Protein AF-A0A533XNT5-F1 (afdb_monomer)

Radius of gyration: 14.89 Å; Cα contacts (8 Å, |Δi|>4): 329; chains: 1; bounding box: 32×40×37 Å

Secondary structure (DSSP, 8-state):
---S---SSEEEEEEEEEEEEEE-TT--EEEEEEEE-SEEETT-SEEEEEEEE---SS-EEEEEEEEEEPTTS-S-EEEEEEEEEEE-TT--EEEEEEEPPTT-PPSEEEEEEEEESSS--TTTEEEEEEEEEE-

Structure (mmCIF, N/CA/C/O backbone):
data_AF-A0A533XNT5-F1
#
_entry.id   AF-A0A533XNT5-F1
#
loop_
_atom_site.group_PDB
_atom_site.id
_atom_site.type_symbol
_atom_site.label_atom_id
_atom_site.label_alt_id
_atom_site.label_comp_id
_atom_site.label_asym_id
_atom_site.label_entity_id
_atom_site.label_seq_id
_atom_site.pdbx_PDB_ins_code
_atom_site.Cartn_x
_atom_site.Cartn_y
_atom_site.Cartn_z
_atom_site.occupancy
_atom_site.B_iso_or_equiv
_atom_site.auth_seq_id
_atom_site.auth_comp_id
_atom_site.auth_asym_id
_atom_site.auth_atom_id
_atom_site.pdbx_PDB_model_num
ATOM 1 N N . MET A 1 1 ? 0.966 17.856 -6.215 1.00 51.09 1 MET A N 1
ATOM 2 C CA . MET A 1 1 ? 1.058 16.446 -5.781 1.00 51.09 1 MET A CA 1
ATOM 3 C C . MET A 1 1 ? -0.272 15.767 -6.052 1.00 51.09 1 MET A C 1
ATOM 5 O O . MET A 1 1 ? -1.297 16.319 -5.676 1.00 51.09 1 MET A O 1
ATOM 9 N N . GLN A 1 2 ? -0.278 14.653 -6.785 1.00 56.31 2 GLN A N 1
ATOM 10 C CA . GLN A 1 2 ? -1.513 13.960 -7.161 1.00 56.31 2 GLN A CA 1
ATOM 11 C C . GLN A 1 2 ? -1.956 13.029 -6.029 1.00 56.31 2 GLN A C 1
ATOM 13 O O . GLN A 1 2 ? -1.308 12.025 -5.753 1.00 56.31 2 GLN A O 1
ATOM 18 N N . ASP A 1 3 ? -3.077 13.365 -5.396 1.00 75.94 3 ASP A N 1
ATOM 19 C CA . ASP A 1 3 ? -3.844 12.490 -4.502 1.00 75.94 3 ASP A CA 1
ATOM 20 C C . ASP A 1 3 ? -4.651 11.479 -5.334 1.00 75.94 3 ASP A C 1
ATOM 22 O O . ASP A 1 3 ? -5.879 11.479 -5.371 1.00 75.94 3 A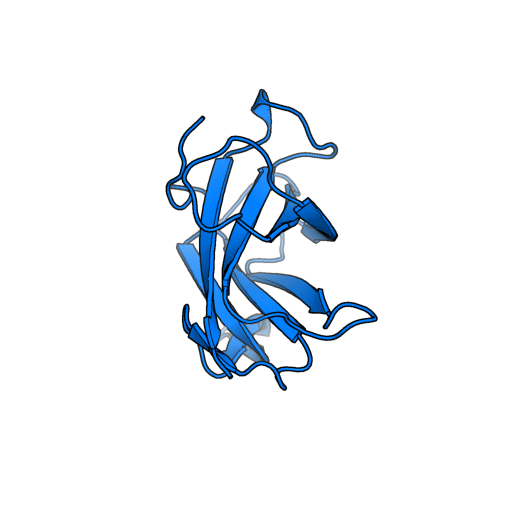SP A O 1
ATOM 26 N N . GLN A 1 4 ? -3.931 10.713 -6.150 1.00 80.44 4 GLN A N 1
ATOM 27 C CA . GLN A 1 4 ? -4.471 9.718 -7.069 1.00 80.44 4 GLN A CA 1
ATOM 28 C C . GLN A 1 4 ? -3.550 8.495 -7.067 1.00 80.44 4 GLN A C 1
ATOM 30 O O . GLN A 1 4 ? -2.345 8.645 -6.829 1.00 80.44 4 GLN A O 1
ATOM 35 N N . PRO A 1 5 ? -4.073 7.296 -7.374 1.00 79.44 5 PRO A N 1
ATOM 36 C CA . PRO A 1 5 ? -3.237 6.119 -7.549 1.00 79.44 5 PRO A CA 1
ATOM 37 C C . PRO A 1 5 ? -2.141 6.356 -8.603 1.00 79.44 5 PRO A C 1
ATOM 39 O O . PRO A 1 5 ? -2.388 7.050 -9.598 1.00 79.44 5 PRO A O 1
ATOM 42 N N . PRO A 1 6 ? -0.939 5.785 -8.410 1.00 84.38 6 PRO A N 1
ATOM 43 C CA . PRO A 1 6 ? 0.146 5.915 -9.376 1.00 84.38 6 PRO A CA 1
ATOM 44 C C . PRO A 1 6 ? -0.238 5.306 -10.731 1.00 84.38 6 PRO A C 1
ATOM 46 O O . PRO A 1 6 ? -0.961 4.311 -10.799 1.00 84.38 6 PRO A O 1
ATOM 49 N N . LYS A 1 7 ? 0.288 5.874 -11.823 1.00 75.50 7 LYS A N 1
ATOM 50 C CA . LYS A 1 7 ? 0.115 5.351 -13.189 1.00 75.50 7 LYS A CA 1
ATOM 51 C C . LYS A 1 7 ? 1.448 4.850 -13.744 1.00 75.50 7 LYS A C 1
ATOM 53 O O . LYS A 1 7 ? 2.468 5.505 -13.577 1.00 75.50 7 LYS A O 1
ATOM 58 N N . GLY A 1 8 ? 1.428 3.716 -14.444 1.00 80.31 8 GLY A N 1
ATOM 59 C CA . GLY A 1 8 ? 2.502 3.310 -15.360 1.00 80.31 8 GLY A CA 1
ATOM 60 C C . GLY A 1 8 ? 3.743 2.638 -14.761 1.00 80.31 8 GLY A C 1
ATOM 61 O O . GLY A 1 8 ? 4.585 2.223 -15.541 1.00 80.31 8 GLY A O 1
ATOM 62 N N . PHE A 1 9 ? 3.876 2.496 -13.437 1.00 85.38 9 PHE A N 1
ATOM 63 C CA . PHE A 1 9 ? 4.945 1.679 -12.823 1.00 85.38 9 PHE A CA 1
ATOM 64 C C . PHE A 1 9 ? 4.443 0.298 -12.372 1.00 85.38 9 PHE A C 1
ATOM 66 O O . PHE A 1 9 ? 5.113 -0.720 -12.548 1.00 85.38 9 PHE A O 1
ATOM 73 N N . PHE A 1 10 ? 3.232 0.270 -11.822 1.00 92.12 10 PHE A N 1
ATOM 74 C CA . PHE A 1 10 ? 2.567 -0.946 -11.376 1.00 92.12 10 PHE A CA 1
ATOM 75 C C . PHE A 1 10 ? 1.614 -1.455 -12.459 1.00 92.12 10 PHE A C 1
ATOM 77 O O . PHE A 1 10 ? 0.854 -0.673 -13.032 1.00 92.12 10 PHE A O 1
ATOM 84 N N . VAL A 1 11 ? 1.639 -2.764 -12.711 1.00 90.88 11 VAL A N 1
ATOM 85 C CA . VAL A 1 11 ? 0.639 -3.456 -13.542 1.00 90.88 11 VAL A CA 1
ATOM 86 C C . VAL A 1 11 ? -0.633 -3.671 -12.730 1.00 90.88 11 VAL A C 1
ATOM 88 O O . VAL A 1 11 ? -1.725 -3.348 -13.184 1.00 90.88 11 VAL A O 1
ATOM 91 N N . ASN A 1 12 ? -0.467 -4.174 -11.507 1.00 92.56 12 ASN A N 1
ATOM 92 C CA . ASN A 1 12 ? -1.520 -4.310 -10.512 1.00 92.56 12 ASN A CA 1
ATOM 93 C C . ASN A 1 12 ? -1.039 -3.679 -9.211 1.00 92.56 12 ASN A C 1
ATOM 95 O O . ASN A 1 12 ? 0.133 -3.799 -8.857 1.00 92.56 12 ASN A O 1
ATOM 99 N N . LEU A 1 13 ? -1.947 -3.033 -8.490 1.00 95.75 13 LEU A N 1
ATOM 100 C CA . LEU A 1 13 ? -1.677 -2.426 -7.195 1.00 95.75 13 LEU A CA 1
ATOM 101 C C . LEU A 1 13 ? -2.950 -2.510 -6.360 1.00 95.75 13 LEU A C 1
ATOM 103 O O . LEU A 1 13 ? -3.984 -1.978 -6.762 1.00 95.75 13 LEU A O 1
ATOM 107 N N . ALA A 1 14 ? -2.880 -3.183 -5.217 1.00 97.25 14 ALA A N 1
ATOM 108 C CA . ALA A 1 14 ? -4.024 -3.365 -4.336 1.00 97.25 14 ALA A CA 1
ATOM 109 C C . ALA A 1 14 ? -3.620 -3.242 -2.868 1.00 97.25 14 ALA A C 1
ATOM 111 O O . ALA A 1 14 ? -2.539 -3.679 -2.468 1.00 97.25 14 ALA A O 1
ATOM 112 N N . LEU A 1 15 ? -4.530 -2.692 -2.064 1.00 98.38 15 LEU A N 1
ATOM 113 C CA . LEU A 1 15 ? -4.495 -2.867 -0.619 1.00 98.38 15 LEU A CA 1
ATOM 114 C C . LEU A 1 15 ? -5.208 -4.171 -0.247 1.00 98.38 15 LEU A C 1
ATOM 116 O O . LEU A 1 15 ? -6.156 -4.577 -0.924 1.00 98.38 15 LEU A O 1
ATOM 120 N N . ALA A 1 16 ? -4.733 -4.850 0.794 1.00 98.38 16 ALA A N 1
ATOM 121 C CA . ALA A 1 16 ? -5.204 -6.179 1.174 1.00 98.38 16 ALA A CA 1
ATOM 122 C C . ALA A 1 16 ? -4.990 -6.475 2.667 1.00 98.38 16 ALA A C 1
ATOM 124 O O . ALA A 1 16 ? -4.219 -5.792 3.338 1.00 98.38 16 ALA A O 1
ATOM 125 N N . GLN A 1 17 ? -5.643 -7.524 3.175 1.00 97.94 17 GLN A N 1
ATOM 126 C CA . GLN A 1 17 ? -5.437 -8.028 4.547 1.00 97.94 17 GLN A CA 1
ATOM 127 C C . GLN A 1 17 ? -4.255 -8.999 4.653 1.00 97.94 17 GLN A C 1
ATOM 129 O O . GLN A 1 17 ? -3.908 -9.446 5.741 1.00 97.94 17 GLN A O 1
ATOM 134 N N . GLY A 1 18 ? -3.657 -9.358 3.521 1.00 97.06 18 GLY A N 1
ATOM 135 C CA . GLY A 1 18 ? -2.524 -10.263 3.449 1.00 97.06 18 GLY A CA 1
ATOM 136 C C . GLY A 1 18 ? -2.031 -10.422 2.022 1.00 97.06 18 GLY A C 1
ATOM 137 O O . GLY A 1 18 ? -2.569 -9.833 1.078 1.00 97.06 18 GLY A O 1
ATOM 138 N N . TYR A 1 19 ? -1.039 -11.286 1.862 1.00 96.94 19 TYR A N 1
ATOM 139 C CA . TYR A 1 19 ? -0.597 -11.774 0.567 1.00 96.94 19 TYR A CA 1
ATOM 140 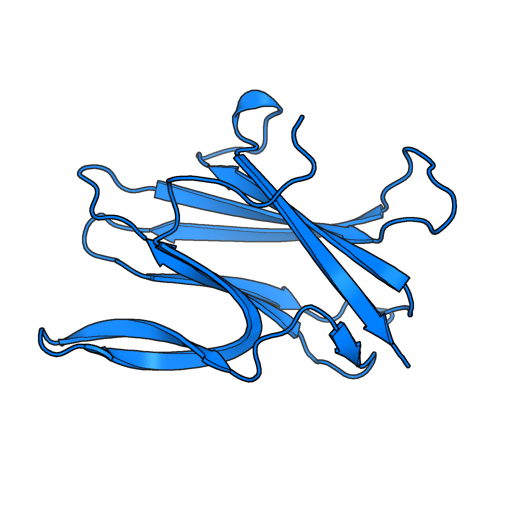C C . TYR A 1 19 ? -0.464 -13.295 0.598 1.00 96.94 19 TYR A C 1
ATOM 142 O O . TYR A 1 19 ? -0.361 -13.913 1.657 1.00 96.94 19 TYR A O 1
ATOM 150 N N . LYS A 1 20 ? -0.475 -13.898 -0.586 1.00 95.50 20 LYS A N 1
ATOM 151 C CA . LYS A 1 20 ? -0.145 -15.300 -0.797 1.00 95.50 20 LYS A CA 1
ATOM 152 C C . LYS A 1 20 ? 1.002 -15.396 -1.789 1.00 95.50 20 LYS A C 1
ATOM 154 O O . LYS A 1 20 ? 0.960 -14.766 -2.847 1.00 95.50 20 LYS A O 1
ATOM 159 N N . GLU A 1 21 ? 1.980 -16.220 -1.451 1.00 93.75 21 GLU A N 1
ATOM 160 C CA . GLU A 1 21 ? 3.054 -16.616 -2.352 1.00 93.75 21 GLU A CA 1
ATOM 161 C C . GLU A 1 21 ? 2.549 -17.639 -3.370 1.00 93.75 21 GLU A C 1
ATOM 163 O O . GLU A 1 21 ? 1.788 -18.564 -3.067 1.00 93.75 21 GLU A O 1
ATOM 168 N N . SER A 1 22 ? 2.955 -17.443 -4.613 1.00 88.00 22 SER A N 1
ATOM 169 C CA . SER A 1 22 ? 2.627 -18.304 -5.737 1.00 88.00 22 SER A CA 1
ATOM 170 C C . SER A 1 22 ? 3.796 -18.332 -6.708 1.00 88.00 22 SER A C 1
ATOM 172 O O . SER A 1 22 ? 4.580 -17.392 -6.755 1.00 88.00 22 SER A O 1
ATOM 174 N N . LEU A 1 23 ? 3.906 -19.401 -7.485 1.00 87.38 23 LEU A N 1
ATOM 175 C CA . LEU A 1 23 ? 4.822 -19.462 -8.617 1.00 87.38 23 LEU A CA 1
ATOM 176 C C . LEU A 1 23 ? 4.005 -19.264 -9.889 1.00 87.38 23 LEU A C 1
ATOM 178 O O . LEU A 1 23 ? 2.927 -19.852 -10.024 1.00 87.38 23 LEU A O 1
ATOM 182 N N . ASP A 1 24 ? 4.494 -18.435 -10.806 1.00 82.38 24 ASP A N 1
ATOM 183 C CA . ASP A 1 24 ? 3.923 -18.386 -12.149 1.00 82.38 24 ASP A CA 1
ATOM 184 C C . ASP A 1 24 ? 4.410 -19.559 -13.018 1.00 82.38 24 ASP A C 1
ATOM 186 O O . ASP A 1 24 ? 5.170 -20.429 -12.583 1.00 82.38 24 ASP A O 1
ATOM 190 N N . SER A 1 25 ? 3.952 -19.602 -14.271 1.00 82.25 25 SER A N 1
ATOM 191 C CA . SER A 1 25 ? 4.302 -20.661 -15.225 1.00 82.25 25 SER A CA 1
ATOM 192 C C . SER A 1 25 ? 5.806 -20.775 -15.510 1.00 82.25 25 SER A C 1
ATOM 194 O O . SER A 1 25 ? 6.239 -21.803 -16.028 1.00 82.25 25 SER A O 1
ATOM 196 N N . TYR A 1 26 ? 6.597 -19.748 -15.187 1.00 83.38 26 TYR A N 1
ATOM 197 C CA . TYR A 1 26 ? 8.048 -19.705 -15.366 1.00 83.38 26 TYR A CA 1
ATOM 198 C C . TYR A 1 26 ? 8.813 -19.956 -14.059 1.00 83.38 26 TYR A C 1
ATOM 200 O O . TYR A 1 26 ? 10.032 -19.820 -14.036 1.00 83.38 26 TYR A O 1
ATOM 208 N N . GLN A 1 27 ? 8.117 -20.374 -12.993 1.00 84.75 27 GLN A N 1
ATOM 209 C CA . GLN A 1 27 ? 8.662 -20.553 -11.642 1.00 84.75 27 GLN A CA 1
ATOM 210 C C . GLN A 1 27 ? 9.186 -19.255 -11.010 1.00 84.75 27 GLN A C 1
ATOM 212 O O . GLN A 1 27 ? 10.007 -19.305 -10.095 1.00 84.75 27 GLN A O 1
ATOM 217 N N . THR A 1 28 ? 8.690 -18.097 -11.449 1.00 84.50 28 THR A N 1
ATOM 218 C CA . THR A 1 28 ? 8.982 -16.826 -10.786 1.00 84.50 28 THR A CA 1
ATOM 219 C C . THR A 1 28 ? 8.059 -16.654 -9.584 1.00 84.50 28 THR A C 1
ATOM 221 O O . THR A 1 28 ? 6.845 -16.864 -9.683 1.00 84.50 28 THR A O 1
ATOM 224 N N . GLU A 1 29 ? 8.623 -16.248 -8.447 1.00 88.81 29 GLU A N 1
ATOM 225 C CA . GLU A 1 29 ? 7.864 -15.924 -7.240 1.00 88.81 29 GLU A CA 1
ATOM 226 C C . GLU A 1 29 ? 6.948 -14.716 -7.471 1.00 88.81 29 GLU A C 1
ATOM 228 O O . GLU A 1 29 ? 7.358 -13.644 -7.931 1.00 88.81 29 GLU A O 1
ATOM 233 N N . ARG A 1 30 ? 5.672 -14.905 -7.139 1.00 92.88 30 ARG A N 1
ATOM 234 C CA . ARG A 1 30 ? 4.604 -13.921 -7.268 1.00 92.88 30 ARG A CA 1
ATOM 235 C C . ARG A 1 30 ? 3.839 -13.773 -5.968 1.00 92.88 30 ARG A C 1
ATOM 237 O O . ARG A 1 30 ? 3.380 -14.761 -5.392 1.00 92.88 30 ARG A O 1
ATOM 244 N N . PHE A 1 31 ? 3.586 -12.530 -5.584 1.00 95.56 31 PHE A N 1
ATOM 245 C CA . PHE A 1 31 ? 2.735 -12.194 -4.449 1.00 95.56 31 PHE A CA 1
ATOM 246 C C . PHE A 1 31 ? 1.355 -11.762 -4.938 1.00 95.56 31 PHE A C 1
ATOM 248 O O . PHE A 1 31 ? 1.230 -10.857 -5.763 1.00 95.56 31 PHE A O 1
ATOM 255 N N . LYS A 1 32 ? 0.301 -12.413 -4.438 1.00 95.75 32 LYS A N 1
ATOM 256 C CA . LYS A 1 32 ? -1.091 -12.069 -4.762 1.00 95.75 32 LYS A CA 1
ATOM 257 C C . LYS A 1 32 ? -1.839 -11.585 -3.524 1.00 95.75 32 LYS A C 1
ATOM 259 O O . LYS A 1 32 ? -1.662 -12.176 -2.460 1.00 95.75 32 LYS A O 1
ATOM 264 N N . PRO A 1 33 ? -2.665 -10.529 -3.632 1.00 97.38 33 PRO A N 1
ATOM 265 C CA . PRO A 1 33 ? -3.380 -9.992 -2.483 1.00 97.38 33 PRO A CA 1
ATOM 266 C C . PRO A 1 33 ? -4.410 -10.995 -1.955 1.00 97.38 33 PRO A C 1
ATOM 268 O O . PRO A 1 33 ? -5.145 -11.614 -2.726 1.00 97.38 33 PRO A O 1
ATOM 271 N N . VAL A 1 34 ? -4.489 -11.119 -0.632 1.00 97.75 34 VAL A N 1
ATOM 272 C CA . VAL A 1 34 ? -5.512 -11.898 0.075 1.00 97.75 34 VAL A CA 1
ATOM 273 C C . VAL A 1 34 ? -6.525 -10.931 0.674 1.00 97.75 34 VAL A C 1
ATOM 275 O O . VAL A 1 34 ? -6.156 -10.024 1.418 1.00 97.75 34 VAL A O 1
ATOM 278 N N . ASN A 1 35 ? -7.805 -11.128 0.348 1.00 97.31 35 ASN A N 1
ATOM 279 C CA . ASN A 1 35 ? -8.900 -10.216 0.699 1.00 97.31 35 ASN A CA 1
ATOM 280 C C . ASN A 1 35 ? -8.584 -8.755 0.306 1.00 97.31 35 ASN A C 1
ATOM 282 O O . ASN A 1 35 ? -8.471 -7.896 1.188 1.00 97.31 35 ASN A O 1
ATOM 286 N N . PRO A 1 36 ? -8.379 -8.469 -0.998 1.00 97.81 36 PRO A N 1
ATOM 287 C CA . PRO A 1 36 ? -8.132 -7.109 -1.461 1.00 97.81 36 PRO A CA 1
ATOM 288 C C . PRO A 1 36 ? -9.337 -6.207 -1.182 1.00 97.81 36 PRO A C 1
ATOM 290 O O . PRO A 1 36 ? -10.486 -6.631 -1.317 1.00 97.81 36 PRO A O 1
ATOM 293 N N . GLY A 1 37 ? -9.073 -4.954 -0.832 1.00 97.12 37 GLY A N 1
ATOM 294 C CA . GLY A 1 37 ? -10.114 -3.972 -0.559 1.00 97.12 37 GLY A CA 1
ATOM 295 C C . GLY A 1 37 ? -9.549 -2.628 -0.122 1.00 97.12 37 GLY A C 1
ATOM 296 O O . GLY A 1 37 ? -8.352 -2.480 0.102 1.00 97.12 37 GLY A O 1
ATOM 297 N N . ASP A 1 38 ? -10.429 -1.645 0.002 1.00 96.62 38 ASP A N 1
ATOM 298 C CA . ASP A 1 38 ? -10.129 -0.303 0.509 1.00 96.62 38 ASP A CA 1
ATOM 299 C C . ASP A 1 38 ? -10.794 -0.038 1.868 1.00 96.62 38 ASP A C 1
ATOM 301 O O . ASP A 1 38 ? -10.719 1.066 2.397 1.00 96.62 38 ASP A O 1
ATOM 305 N N . THR A 1 39 ? -11.458 -1.039 2.441 1.00 97.94 39 THR A N 1
ATOM 306 C CA . THR A 1 39 ? -12.156 -0.943 3.719 1.00 97.94 39 THR A CA 1
ATOM 307 C C . THR A 1 39 ? -11.781 -2.142 4.577 1.00 97.94 39 THR A C 1
ATOM 309 O O . THR A 1 39 ? -12.021 -3.288 4.197 1.00 97.94 39 THR A O 1
ATOM 312 N N . PHE A 1 40 ? -11.210 -1.878 5.750 1.00 97.81 40 PHE A N 1
ATOM 313 C CA . PHE A 1 40 ? -10.762 -2.901 6.690 1.00 97.81 40 PHE A CA 1
ATOM 314 C C . PHE A 1 40 ? -11.366 -2.669 8.071 1.00 97.81 40 PHE A C 1
ATOM 316 O O . PHE A 1 40 ? -11.726 -1.549 8.430 1.00 97.81 40 PHE A O 1
ATOM 323 N N . LYS A 1 41 ? -11.487 -3.738 8.853 1.00 97.44 41 LYS A N 1
ATOM 324 C CA . LYS A 1 41 ? -11.952 -3.658 10.237 1.00 97.44 41 LYS A CA 1
ATOM 325 C C . LYS A 1 41 ? -10.829 -3.222 11.171 1.00 97.44 41 LYS A C 1
ATOM 327 O O . LYS A 1 41 ? -9.653 -3.427 10.878 1.00 97.44 41 LYS A O 1
ATOM 332 N N . SER A 1 42 ? -11.197 -2.658 12.316 1.00 96.31 42 SER A N 1
ATOM 333 C CA . SER A 1 42 ? -10.256 -2.147 13.318 1.00 96.31 42 SER A CA 1
ATOM 334 C C . SER A 1 42 ? -9.389 -3.231 13.982 1.00 96.31 42 SER A C 1
ATOM 336 O O . SER A 1 42 ? -8.357 -2.927 14.594 1.00 96.31 42 SER A O 1
ATOM 338 N N . ASP A 1 43 ? -9.787 -4.497 13.836 1.00 95.81 43 ASP A N 1
ATOM 339 C CA . ASP A 1 43 ? -9.080 -5.683 14.314 1.00 95.81 43 ASP A CA 1
ATOM 340 C C . ASP A 1 43 ? -8.040 -6.236 13.328 1.00 95.81 43 ASP A C 1
ATOM 342 O O . ASP A 1 43 ? -7.272 -7.113 13.724 1.00 95.81 43 ASP A O 1
ATOM 346 N N . VAL A 1 44 ? -7.952 -5.707 12.098 1.00 97.25 44 VAL A N 1
ATOM 347 C CA . VAL A 1 44 ? -6.980 -6.170 11.098 1.00 97.25 44 VAL A CA 1
ATOM 348 C C . VAL A 1 44 ? -5.545 -6.041 11.626 1.00 97.25 44 VAL A C 1
ATOM 350 O O . VAL A 1 44 ? -5.138 -4.996 12.142 1.00 97.25 44 VAL A O 1
ATOM 353 N N . GLU A 1 45 ? -4.759 -7.111 11.510 1.00 97.06 45 GLU A N 1
ATOM 354 C CA . GLU A 1 45 ? -3.397 -7.153 12.062 1.00 97.06 45 GLU A CA 1
ATOM 355 C C . GLU A 1 45 ? -2.409 -6.301 11.260 1.00 97.06 45 GLU A C 1
ATOM 357 O O . GLU A 1 45 ? -1.483 -5.719 11.826 1.00 97.06 45 GLU A O 1
ATOM 362 N N . ALA A 1 46 ? -2.628 -6.184 9.951 1.00 98.00 46 ALA A N 1
ATOM 363 C CA . ALA A 1 46 ? -1.872 -5.313 9.067 1.00 98.00 46 ALA A CA 1
ATOM 364 C C . ALA A 1 46 ? -2.669 -5.004 7.795 1.00 98.00 46 ALA A C 1
ATOM 366 O O . ALA A 1 46 ? -3.511 -5.789 7.357 1.00 98.00 46 ALA A O 1
ATOM 367 N N . VAL A 1 47 ? -2.361 -3.868 7.179 1.00 98.44 47 VAL A N 1
ATOM 368 C CA . VAL A 1 47 ? -2.774 -3.564 5.807 1.00 98.44 47 VAL A CA 1
ATOM 369 C C . VAL A 1 47 ? -1.563 -3.765 4.910 1.00 98.44 47 VAL A C 1
ATOM 371 O O . VAL A 1 47 ? -0.482 -3.258 5.194 1.00 98.44 47 VAL A O 1
ATOM 374 N N . TYR A 1 48 ? -1.736 -4.505 3.826 1.00 98.56 48 TYR A N 1
ATOM 375 C CA . TYR A 1 48 ? -0.676 -4.809 2.873 1.00 98.56 48 TYR A CA 1
ATOM 376 C C . TYR A 1 48 ? -0.897 -4.013 1.601 1.00 98.56 48 TYR A C 1
ATOM 378 O O . TYR A 1 48 ? -2.025 -3.936 1.122 1.00 98.56 48 TYR A O 1
ATOM 386 N N . MET A 1 49 ? 0.170 -3.475 1.021 1.00 98.38 49 MET A N 1
ATOM 387 C CA . MET A 1 49 ? 0.158 -2.988 -0.357 1.00 98.38 49 MET A CA 1
ATOM 388 C C . MET A 1 49 ? 0.844 -4.030 -1.225 1.00 98.38 49 MET A C 1
ATOM 390 O O . MET A 1 49 ? 2.059 -4.155 -1.162 1.00 98.38 49 MET A O 1
ATOM 394 N N . VAL A 1 50 ? 0.077 -4.774 -2.018 1.00 98.19 50 VAL A N 1
ATOM 395 C CA . VAL A 1 50 ? 0.582 -5.846 -2.887 1.00 98.19 50 VAL A CA 1
ATOM 396 C C . VAL A 1 50 ? 0.537 -5.374 -4.330 1.00 98.19 50 VAL A C 1
ATOM 398 O O . VAL A 1 50 ? -0.462 -4.796 -4.769 1.00 98.19 50 VAL A O 1
ATOM 401 N N . PHE A 1 51 ? 1.615 -5.605 -5.072 1.00 96.69 51 PHE A N 1
ATOM 402 C CA . PHE A 1 51 ? 1.749 -5.068 -6.416 1.00 96.69 51 PHE A CA 1
ATOM 403 C C . PHE A 1 51 ? 2.488 -5.995 -7.378 1.00 96.69 51 PHE A C 1
ATOM 405 O O . PHE A 1 51 ? 3.411 -6.712 -7.000 1.00 96.69 51 PHE A O 1
ATOM 412 N N . ASP A 1 52 ? 2.097 -5.911 -8.648 1.00 94.56 52 ASP A N 1
ATOM 413 C CA . ASP A 1 52 ? 2.830 -6.454 -9.790 1.00 94.56 52 ASP A CA 1
ATOM 414 C C . ASP A 1 52 ? 3.511 -5.291 -10.533 1.00 94.56 52 ASP A C 1
ATOM 416 O O . ASP A 1 52 ? 2.958 -4.193 -10.648 1.00 94.56 52 ASP A O 1
ATOM 420 N N . LEU A 1 53 ? 4.707 -5.528 -11.056 1.00 92.38 53 LEU A N 1
ATOM 421 C CA . LEU A 1 53 ? 5.569 -4.523 -11.677 1.00 92.38 53 LEU A CA 1
ATOM 422 C C . LEU A 1 53 ? 5.633 -4.735 -13.186 1.00 92.38 53 LEU A C 1
ATOM 424 O O . LEU A 1 53 ? 5.557 -5.866 -13.666 1.00 92.38 53 LEU A O 1
ATOM 428 N N . LEU A 1 54 ? 5.827 -3.651 -13.937 1.00 89.12 54 LEU A N 1
ATOM 429 C CA . LEU A 1 54 ? 6.249 -3.785 -15.329 1.00 89.12 54 LEU A CA 1
ATOM 430 C C . LEU A 1 54 ? 7.690 -4.327 -15.402 1.00 89.12 54 LEU A C 1
ATOM 432 O O . LEU A 1 54 ? 8.498 -4.042 -14.505 1.00 89.12 54 LEU A O 1
ATOM 436 N N . PRO A 1 55 ? 8.039 -5.064 -16.475 1.00 87.25 55 PRO A N 1
ATOM 437 C CA . PRO A 1 55 ? 9.423 -5.413 -16.765 1.00 87.25 55 PRO A CA 1
ATOM 438 C C . PRO A 1 55 ? 10.308 -4.166 -16.768 1.00 87.25 55 PRO A C 1
ATOM 440 O O . PRO A 1 55 ? 9.927 -3.118 -17.294 1.00 87.25 55 PRO A O 1
ATOM 443 N N . ARG A 1 56 ? 11.493 -4.278 -16.169 1.00 89.88 56 ARG A N 1
ATOM 444 C CA . ARG A 1 56 ? 12.416 -3.156 -15.984 1.00 89.88 56 ARG A CA 1
ATOM 445 C C . ARG A 1 56 ? 13.861 -3.607 -16.112 1.00 89.88 56 ARG A C 1
ATOM 447 O O . A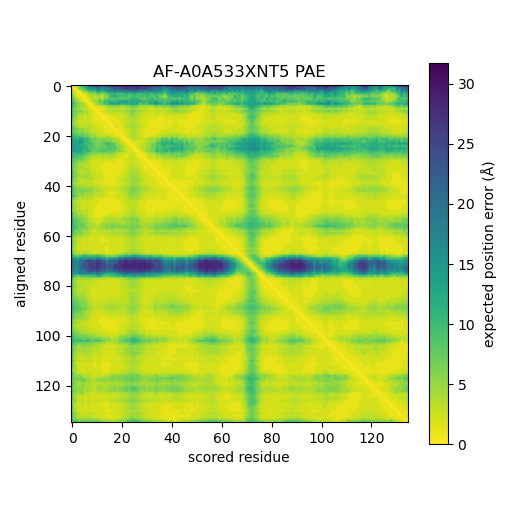RG A 1 56 ? 14.200 -4.732 -15.762 1.00 89.88 56 ARG A O 1
ATOM 454 N N . GLU A 1 57 ? 14.710 -2.689 -16.554 1.00 88.44 57 GLU A N 1
ATOM 455 C CA . GLU A 1 57 ? 16.146 -2.942 -16.721 1.00 88.44 57 GLU A CA 1
ATOM 456 C C . GLU A 1 57 ? 16.960 -2.628 -15.460 1.00 88.44 57 GLU A C 1
ATOM 458 O O . GLU A 1 57 ? 18.075 -3.116 -15.309 1.00 88.44 57 GLU A O 1
ATOM 463 N N . ASN A 1 58 ? 16.398 -1.843 -14.534 1.00 91.94 58 ASN A N 1
ATOM 464 C CA . ASN A 1 58 ? 17.069 -1.402 -13.311 1.00 91.94 58 ASN A CA 1
ATOM 465 C C . ASN A 1 58 ? 16.315 -1.867 -12.056 1.00 91.94 58 ASN A C 1
ATOM 467 O O . ASN A 1 58 ? 15.082 -1.955 -12.084 1.00 91.94 58 ASN A O 1
ATOM 471 N N . PRO A 1 59 ? 17.019 -2.144 -10.941 1.00 93.75 59 PRO A N 1
ATOM 472 C CA . PRO A 1 59 ? 16.365 -2.378 -9.662 1.00 93.75 59 PRO A CA 1
ATOM 473 C C . PRO A 1 59 ? 15.588 -1.133 -9.221 1.00 93.75 59 PRO A C 1
ATOM 475 O O . PRO A 1 59 ? 15.894 -0.009 -9.623 1.00 93.75 59 PRO A O 1
ATOM 478 N N . ALA A 1 60 ? 14.577 -1.336 -8.384 1.00 93.06 60 ALA A N 1
ATOM 479 C CA . ALA A 1 60 ? 13.725 -0.262 -7.896 1.00 93.06 60 ALA A CA 1
ATOM 480 C C . ALA A 1 60 ? 13.546 -0.352 -6.382 1.00 93.06 60 ALA A C 1
ATOM 482 O O . ALA A 1 60 ? 13.493 -1.442 -5.822 1.00 93.06 60 ALA A O 1
ATOM 483 N N . ASN A 1 61 ? 13.408 0.804 -5.742 1.00 96.19 61 ASN A N 1
ATOM 484 C CA . ASN A 1 61 ? 13.001 0.913 -4.349 1.00 96.19 61 ASN A CA 1
ATOM 485 C C . ASN A 1 61 ? 11.592 1.492 -4.318 1.00 96.19 61 ASN A C 1
ATOM 487 O O . ASN A 1 61 ? 11.371 2.591 -4.835 1.00 96.19 61 ASN A O 1
ATOM 491 N N . VAL A 1 62 ? 10.658 0.740 -3.745 1.00 97.19 62 VAL A N 1
ATOM 492 C CA . VAL A 1 62 ? 9.285 1.190 -3.507 1.00 97.19 62 VAL A CA 1
ATOM 493 C C . VAL A 1 62 ? 9.158 1.478 -2.024 1.00 97.19 62 VAL A C 1
ATOM 495 O O . VAL A 1 62 ? 9.380 0.586 -1.211 1.00 97.19 62 VAL A O 1
ATOM 498 N N . ILE A 1 63 ? 8.801 2.712 -1.682 1.00 98.38 63 ILE A N 1
ATOM 499 C CA . ILE A 1 63 ? 8.607 3.152 -0.299 1.00 98.38 63 ILE A CA 1
ATOM 500 C C . ILE A 1 63 ? 7.143 3.547 -0.127 1.00 98.38 63 ILE A C 1
ATOM 502 O O . ILE A 1 63 ? 6.585 4.272 -0.955 1.00 98.38 63 ILE A O 1
ATOM 506 N N . GLY A 1 64 ? 6.518 3.073 0.943 1.00 97.94 64 GLY A N 1
ATOM 507 C CA . GLY A 1 64 ? 5.154 3.408 1.320 1.00 97.94 64 GLY A CA 1
ATOM 508 C C . GLY A 1 64 ? 5.139 4.110 2.667 1.00 97.94 64 GLY A C 1
ATOM 509 O O . GLY A 1 64 ? 5.597 3.548 3.655 1.00 97.94 64 GLY A O 1
ATOM 510 N N . GLN A 1 65 ? 4.575 5.313 2.718 1.00 97.56 65 GLN A N 1
ATOM 511 C CA . GLN A 1 65 ? 4.352 6.039 3.966 1.00 97.56 65 GLN A CA 1
ATOM 512 C C . GLN A 1 65 ? 2.865 6.039 4.316 1.00 97.56 65 GLN A C 1
ATOM 514 O O . GLN A 1 65 ? 2.046 6.585 3.573 1.00 97.56 65 GLN A O 1
ATOM 519 N N . LEU A 1 66 ? 2.522 5.438 5.451 1.00 97.25 66 LEU A N 1
ATOM 520 C CA . LEU A 1 66 ? 1.170 5.381 5.984 1.00 97.25 66 LEU A CA 1
ATOM 521 C C . LEU A 1 66 ? 0.862 6.621 6.823 1.00 97.25 66 LEU A C 1
ATOM 523 O O . LEU A 1 66 ? 1.568 6.940 7.783 1.00 97.25 66 LEU A O 1
ATOM 527 N N . PHE A 1 67 ? -0.278 7.236 6.527 1.00 95.06 67 PHE A N 1
ATOM 528 C CA . PHE A 1 67 ? -0.844 8.341 7.282 1.00 95.06 67 PHE A CA 1
ATOM 529 C C . PHE A 1 67 ? -2.293 8.055 7.675 1.00 95.06 67 PHE A C 1
ATOM 531 O O . PHE A 1 67 ? -3.061 7.498 6.889 1.00 95.06 67 PHE A O 1
ATOM 538 N N . GLN A 1 68 ? -2.685 8.506 8.865 1.00 93.25 68 GLN A N 1
ATOM 539 C CA . GLN A 1 68 ? -4.089 8.689 9.222 1.00 93.25 68 GLN A CA 1
ATOM 540 C C . GLN A 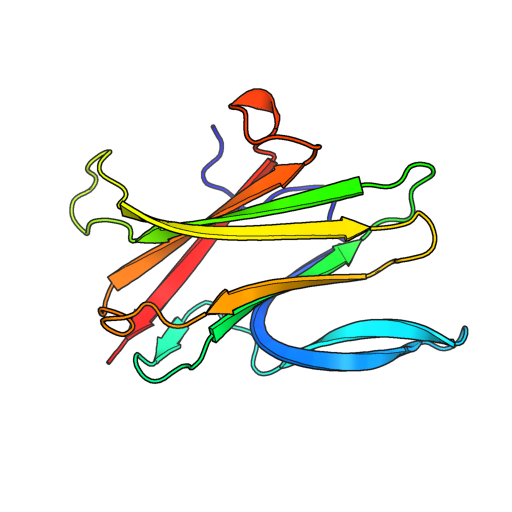1 68 ? -4.543 10.065 8.730 1.00 93.25 68 GLN A C 1
ATOM 542 O O . GLN A 1 68 ? -3.922 11.081 9.056 1.00 93.25 68 GLN A O 1
ATOM 547 N N . ALA A 1 69 ? -5.609 10.093 7.933 1.00 84.81 69 ALA A N 1
ATOM 548 C CA . ALA A 1 69 ? -6.217 11.327 7.467 1.00 84.81 69 ALA A CA 1
ATOM 549 C C . ALA A 1 69 ? -7.174 11.858 8.546 1.00 84.81 69 ALA A C 1
ATOM 551 O O . ALA A 1 69 ? -7.983 11.106 9.092 1.00 84.81 69 ALA A O 1
ATOM 552 N N . ASN A 1 70 ? -7.096 13.151 8.855 1.00 74.56 70 ASN A N 1
ATOM 553 C CA . ASN A 1 70 ? -8.076 13.793 9.726 1.00 74.56 70 ASN A CA 1
ATOM 554 C C . ASN A 1 70 ? -9.355 14.121 8.937 1.00 74.56 70 ASN A C 1
ATOM 556 O O . ASN A 1 70 ? -9.295 14.546 7.784 1.00 74.56 70 ASN A O 1
ATOM 560 N N . ALA A 1 71 ? -10.513 13.930 9.576 1.00 54.72 71 ALA A N 1
ATOM 561 C CA . ALA A 1 71 ? -11.842 13.938 8.954 1.00 54.72 71 ALA A CA 1
ATOM 562 C C . ALA A 1 71 ? -12.335 15.308 8.432 1.00 54.72 71 ALA A C 1
ATOM 564 O O . ALA A 1 71 ? -13.441 15.394 7.908 1.00 54.72 71 ALA A O 1
ATOM 565 N N . GLU A 1 72 ? -11.548 16.381 8.547 1.00 47.88 72 GLU A N 1
ATOM 566 C CA . GLU A 1 72 ? -12.007 17.754 8.282 1.00 47.88 72 GLU A CA 1
ATOM 567 C C . GLU A 1 72 ? -11.122 18.525 7.299 1.00 47.88 72 GLU A C 1
ATOM 569 O O . GLU A 1 72 ? -10.824 19.696 7.510 1.00 47.88 72 GLU A O 1
ATOM 574 N N . GLY A 1 73 ? -10.665 17.888 6.215 1.00 44.56 73 GLY A N 1
ATOM 575 C CA . GLY A 1 73 ? -10.032 18.606 5.093 1.00 44.56 73 GLY A CA 1
ATOM 576 C C . GLY A 1 73 ? -8.782 19.427 5.453 1.00 44.56 73 GLY A C 1
ATOM 577 O O . GLY A 1 73 ? -8.320 20.227 4.641 1.00 44.56 73 GLY A O 1
ATOM 578 N N . GLY A 1 74 ? -8.240 19.240 6.657 1.00 49.12 74 GLY A N 1
ATOM 579 C CA . GLY A 1 74 ? -7.030 19.881 7.137 1.00 49.12 74 GLY A CA 1
ATOM 580 C C . GLY A 1 74 ? -5.790 19.182 6.593 1.00 49.12 74 GLY A C 1
ATOM 581 O O . GLY A 1 74 ? -5.777 17.972 6.374 1.00 49.12 74 GLY A O 1
ATOM 582 N N . SER A 1 75 ? -4.725 19.956 6.412 1.00 56.12 75 SER A N 1
ATOM 583 C CA . SER A 1 75 ? -3.391 19.485 6.019 1.00 56.12 75 SER A CA 1
ATOM 584 C C . SER A 1 75 ? -2.694 18.616 7.075 1.00 56.12 75 SER A C 1
ATOM 586 O O . SER A 1 75 ? -1.619 18.084 6.809 1.00 56.12 75 SER A O 1
ATOM 588 N N . ASP A 1 76 ? -3.277 18.482 8.269 1.00 70.62 76 ASP A N 1
ATOM 589 C CA . ASP A 1 76 ? -2.753 17.646 9.343 1.00 70.62 76 ASP A CA 1
ATOM 590 C C . ASP A 1 76 ? -3.047 16.172 9.056 1.00 70.62 76 ASP A C 1
ATOM 592 O O . ASP A 1 76 ? -4.135 15.654 9.306 1.00 70.62 76 ASP A O 1
ATOM 596 N N . GLU A 1 77 ? -2.051 15.491 8.510 1.00 85.25 77 GLU A N 1
ATOM 597 C CA . GLU A 1 77 ? -2.006 14.043 8.383 1.00 85.25 77 GLU A CA 1
ATOM 598 C C . GLU A 1 77 ? -1.065 13.495 9.450 1.00 85.25 77 GLU A C 1
ATOM 600 O O . GLU A 1 77 ? 0.078 13.943 9.566 1.00 85.25 77 GLU A O 1
ATOM 605 N N . LYS A 1 78 ? -1.494 12.484 10.205 1.00 91.00 78 LYS A N 1
ATOM 606 C CA . LYS A 1 78 ? -0.611 11.856 11.191 1.00 91.00 78 LYS A CA 1
ATOM 607 C C . LYS A 1 78 ? 0.166 10.725 10.532 1.00 91.00 78 LYS A C 1
ATOM 609 O O . LYS A 1 78 ? -0.430 9.709 10.183 1.00 91.00 78 LYS A O 1
ATOM 614 N N . PHE A 1 79 ? 1.481 10.877 10.399 1.00 93.56 79 PHE A N 1
ATOM 615 C CA . PHE A 1 79 ? 2.366 9.781 9.998 1.00 93.56 79 PHE A CA 1
ATOM 616 C C . PHE A 1 79 ? 2.305 8.641 11.023 1.00 93.56 79 PHE A C 1
ATOM 618 O O . PHE A 1 79 ? 2.357 8.885 12.231 1.00 93.56 79 PHE A O 1
ATOM 625 N N . LEU A 1 80 ? 2.183 7.404 10.541 1.00 95.31 80 LEU A N 1
ATOM 626 C CA . LEU A 1 80 ? 2.066 6.213 11.384 1.00 95.31 80 LEU A CA 1
ATOM 627 C C . LEU A 1 80 ? 3.183 5.202 11.156 1.00 95.31 80 LEU A C 1
ATOM 629 O O . LEU A 1 80 ? 3.659 4.606 12.121 1.00 95.31 80 LEU A O 1
ATOM 633 N N . HIS A 1 81 ? 3.562 4.969 9.900 1.00 97.19 81 HIS A N 1
ATOM 634 C CA . HIS A 1 81 ? 4.529 3.937 9.548 1.00 97.19 81 HIS A CA 1
ATOM 635 C C . HIS A 1 81 ? 5.146 4.203 8.176 1.00 97.19 81 HIS A C 1
ATOM 637 O O . HIS A 1 81 ? 4.506 4.796 7.309 1.00 97.19 81 HIS A O 1
ATOM 643 N N . GLU A 1 82 ? 6.359 3.712 7.970 1.00 97.81 82 GLU A N 1
ATOM 644 C CA . GLU A 1 82 ? 7.009 3.643 6.667 1.00 97.81 82 GLU A CA 1
ATOM 645 C C . GLU A 1 82 ? 7.549 2.232 6.483 1.00 97.81 82 GLU A C 1
ATOM 647 O O . GLU A 1 82 ? 8.151 1.682 7.404 1.00 97.81 82 GLU A O 1
ATOM 652 N N . ASP A 1 83 ? 7.330 1.679 5.297 1.00 98.38 83 ASP A N 1
ATOM 653 C CA . ASP A 1 83 ? 7.926 0.420 4.873 1.00 98.38 83 ASP A CA 1
ATOM 654 C C . ASP A 1 83 ? 8.516 0.576 3.469 1.00 98.38 83 ASP A C 1
ATOM 656 O O . ASP A 1 83 ? 8.071 1.419 2.678 1.00 98.38 83 ASP A O 1
ATOM 660 N N . ALA A 1 84 ? 9.536 -0.220 3.160 1.00 97.69 84 ALA A N 1
ATOM 661 C CA . ALA A 1 84 ? 10.261 -0.137 1.904 1.00 97.69 84 ALA A CA 1
ATOM 662 C C . ALA A 1 84 ? 10.689 -1.514 1.393 1.00 97.69 84 ALA A C 1
ATOM 664 O O . ALA A 1 84 ? 11.235 -2.334 2.127 1.00 97.69 84 ALA A O 1
ATOM 665 N N . 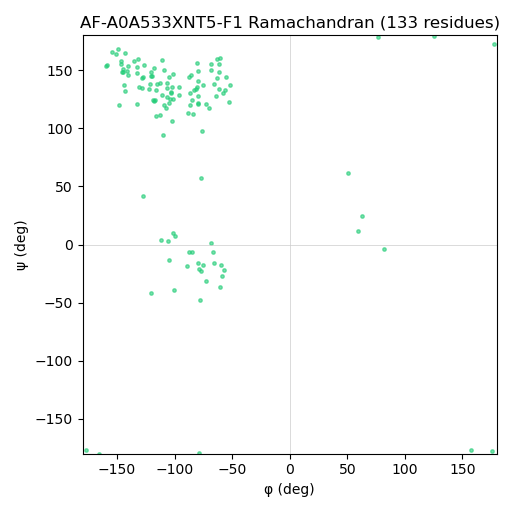ALA A 1 85 ? 10.524 -1.724 0.089 1.00 97.00 85 ALA A N 1
ATOM 666 C CA . ALA A 1 85 ? 10.966 -2.922 -0.606 1.00 97.00 85 ALA A CA 1
ATOM 667 C C . ALA A 1 85 ? 12.032 -2.569 -1.646 1.00 97.00 85 ALA A C 1
ATOM 669 O O . ALA A 1 85 ? 11.790 -1.767 -2.556 1.00 97.00 85 ALA A O 1
ATOM 670 N N . HIS A 1 86 ? 13.194 -3.217 -1.535 1.00 96.44 86 HIS A N 1
ATOM 671 C CA . HIS A 1 86 ? 14.197 -3.247 -2.594 1.00 96.44 86 HIS A CA 1
ATOM 672 C C . HIS A 1 86 ? 13.884 -4.391 -3.560 1.00 96.44 86 HIS A C 1
ATOM 674 O O . HIS A 1 86 ? 13.843 -5.554 -3.164 1.00 96.44 86 HIS A O 1
ATOM 680 N N . LEU A 1 87 ? 13.664 -4.059 -4.829 1.00 94.56 87 LEU A N 1
ATOM 681 C CA . LEU A 1 87 ? 13.202 -4.988 -5.851 1.00 94.56 87 LEU A CA 1
ATOM 682 C C . LEU A 1 87 ? 14.277 -5.144 -6.928 1.00 94.56 87 LEU A C 1
ATOM 684 O O . LEU A 1 87 ? 14.505 -4.242 -7.742 1.00 94.56 87 LEU A O 1
ATOM 688 N N . THR A 1 88 ? 14.894 -6.321 -6.977 1.00 93.81 88 THR A N 1
ATOM 689 C CA . THR A 1 88 ? 15.861 -6.706 -8.020 1.00 93.81 88 THR A CA 1
ATOM 690 C C . THR A 1 88 ? 15.204 -6.752 -9.399 1.00 93.81 88 THR A C 1
ATOM 692 O O . THR A 1 88 ? 13.993 -6.897 -9.491 1.00 93.81 88 THR A O 1
ATOM 695 N N . THR A 1 89 ? 15.960 -6.672 -10.494 1.00 90.12 89 THR A N 1
ATOM 696 C CA . THR A 1 89 ? 15.398 -6.675 -11.864 1.00 90.12 89 THR A CA 1
ATOM 697 C C . THR A 1 89 ? 14.57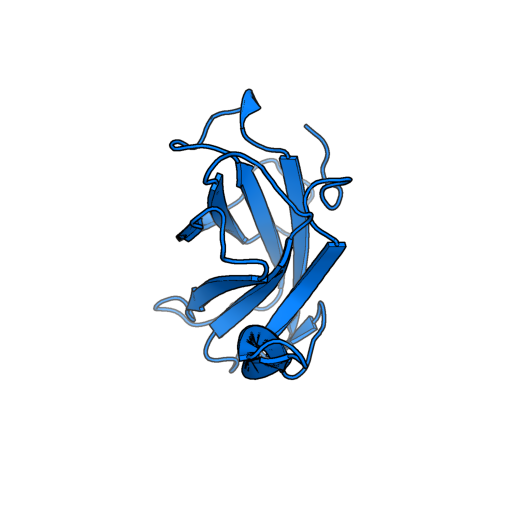4 -7.922 -12.205 1.00 90.12 89 THR A C 1
ATOM 699 O O . THR A 1 89 ? 13.659 -7.830 -13.017 1.00 90.12 89 THR A O 1
ATOM 702 N N . ALA A 1 90 ? 14.855 -9.059 -11.562 1.00 88.69 90 ALA A N 1
ATOM 703 C CA . ALA A 1 90 ? 14.130 -10.314 -11.759 1.00 88.69 90 ALA A CA 1
ATOM 704 C C . ALA A 1 90 ? 12.777 -10.368 -11.026 1.00 88.69 90 ALA A C 1
ATOM 706 O O . ALA A 1 90 ? 11.913 -11.158 -11.392 1.00 88.69 90 ALA A O 1
ATOM 707 N N . GLN A 1 91 ? 12.573 -9.548 -9.990 1.00 91.06 91 GLN A N 1
ATOM 708 C CA . GLN A 1 91 ? 11.322 -9.550 -9.234 1.00 91.06 91 GLN A CA 1
ATOM 709 C C . GLN A 1 91 ? 10.248 -8.761 -9.970 1.00 91.06 91 GLN A C 1
ATOM 711 O O . GLN A 1 91 ? 10.372 -7.555 -10.185 1.00 91.06 91 GLN A O 1
ATOM 716 N N . GLU A 1 92 ? 9.149 -9.427 -10.287 1.00 92.38 92 GLU A N 1
ATOM 717 C CA . GLU A 1 92 ? 8.028 -8.840 -11.021 1.00 92.38 92 GLU A CA 1
ATOM 718 C C . GLU A 1 92 ? 6.810 -8.557 -10.129 1.00 92.38 92 GLU A C 1
ATOM 720 O O . GLU A 1 92 ? 5.765 -8.119 -10.606 1.00 92.38 92 GLU A O 1
ATOM 725 N N . SER A 1 93 ? 6.923 -8.815 -8.828 1.00 95.12 93 SER A N 1
ATOM 726 C CA . SER A 1 93 ? 5.916 -8.464 -7.830 1.00 95.12 93 SER A CA 1
ATOM 727 C C . SER A 1 93 ? 6.572 -8.217 -6.476 1.00 95.12 93 SER A C 1
ATOM 729 O O . SER A 1 93 ? 7.724 -8.597 -6.259 1.00 95.12 93 SER A O 1
ATOM 731 N N . GLY A 1 94 ? 5.840 -7.580 -5.573 1.00 96.44 94 GLY A N 1
ATOM 732 C CA . GLY A 1 94 ? 6.284 -7.326 -4.211 1.00 96.44 94 GLY A CA 1
ATOM 733 C C . GLY A 1 94 ? 5.129 -6.894 -3.322 1.00 96.44 94 GLY A C 1
ATOM 734 O O . GLY A 1 94 ? 3.978 -6.792 -3.759 1.00 96.44 94 GLY A O 1
ATOM 735 N N . PHE A 1 95 ? 5.447 -6.640 -2.060 1.00 97.81 95 PHE A N 1
ATOM 736 C CA . PHE A 1 95 ? 4.498 -6.097 -1.106 1.00 97.81 95 PHE A CA 1
ATOM 737 C C . PHE A 1 95 ? 5.190 -5.170 -0.105 1.00 97.81 95 PHE A C 1
ATOM 739 O O . PHE A 1 95 ? 6.394 -5.277 0.107 1.00 97.81 95 PHE A O 1
ATOM 746 N N . LEU A 1 96 ? 4.404 -4.286 0.505 1.00 98.56 96 LEU A N 1
ATOM 747 C CA . LEU A 1 96 ? 4.744 -3.564 1.732 1.00 98.56 96 LEU A CA 1
ATOM 748 C C . LEU A 1 96 ? 3.743 -3.928 2.829 1.00 98.56 96 LEU A C 1
ATOM 750 O O . LEU A 1 96 ? 2.585 -4.243 2.528 1.00 98.56 96 LEU A O 1
ATOM 754 N N . VAL A 1 97 ? 4.174 -3.859 4.084 1.00 98.50 97 VAL A N 1
ATOM 755 C CA . VAL A 1 97 ? 3.380 -4.206 5.264 1.00 98.50 97 VAL A CA 1
ATOM 756 C C . VAL A 1 97 ? 3.218 -2.990 6.163 1.00 98.50 97 VAL A C 1
ATOM 758 O O . VAL A 1 97 ? 4.186 -2.410 6.639 1.00 98.50 97 VAL A O 1
ATOM 761 N N . PHE A 1 98 ? 1.970 -2.642 6.461 1.00 98.38 98 PHE A N 1
ATOM 762 C CA . PHE A 1 98 ? 1.634 -1.614 7.435 1.00 98.38 98 PHE A CA 1
ATOM 763 C C . PHE A 1 98 ? 1.007 -2.277 8.665 1.00 98.38 98 PHE A C 1
ATOM 765 O O . PHE A 1 98 ? -0.199 -2.555 8.660 1.00 98.38 98 PHE A O 1
ATOM 772 N N . PRO A 1 99 ? 1.805 -2.587 9.703 1.00 98.00 99 PRO A N 1
ATOM 773 C CA . PRO A 1 99 ? 1.320 -3.299 10.874 1.00 98.00 99 PRO A CA 1
ATOM 774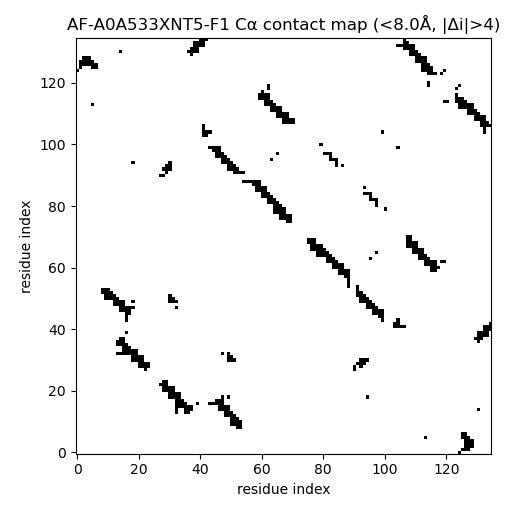 C C . PRO A 1 99 ? 0.349 -2.439 11.682 1.00 98.00 99 PRO A C 1
ATOM 776 O O . PRO A 1 99 ? 0.412 -1.206 11.672 1.00 98.00 99 PRO A O 1
ATOM 779 N N . ARG A 1 100 ? -0.529 -3.106 12.433 1.00 95.88 100 ARG A N 1
ATOM 780 C CA . ARG A 1 100 ? -1.421 -2.463 13.396 1.00 95.88 100 ARG A CA 1
ATOM 781 C C . ARG A 1 100 ? -0.615 -1.566 14.356 1.00 95.88 100 ARG A C 1
ATOM 783 O O . ARG A 1 100 ? 0.277 -2.070 15.041 1.00 95.88 100 ARG A O 1
ATOM 790 N N . PRO A 1 101 ? -0.923 -0.256 14.451 1.00 93.12 101 PRO A N 1
ATOM 791 C CA . PRO A 1 101 ? -0.235 0.649 15.373 1.00 93.12 101 PRO A CA 1
ATOM 792 C C . PRO A 1 101 ? -0.388 0.221 16.842 1.00 93.12 101 PRO A C 1
ATOM 794 O O . PRO A 1 101 ? -1.345 -0.465 17.193 1.00 93.12 101 PRO A O 1
ATOM 797 N N . GLN A 1 102 ? 0.490 0.698 17.734 1.00 87.56 102 GLN A N 1
ATOM 798 C CA . GLN A 1 102 ? 0.501 0.331 19.166 1.00 87.56 102 GLN A CA 1
ATOM 799 C C . GLN A 1 102 ? -0.827 0.615 19.912 1.00 87.56 102 GLN A C 1
ATOM 801 O O . GLN A 1 102 ? -1.104 -0.010 20.930 1.00 87.56 102 GLN A O 1
ATOM 806 N N . GLY A 1 103 ? -1.668 1.526 19.405 1.00 88.06 103 GLY A N 1
ATOM 807 C CA . GLY A 1 103 ? -3.015 1.819 19.926 1.00 88.06 103 GLY A CA 1
ATOM 808 C C . GLY A 1 103 ? -4.162 1.150 19.157 1.00 88.06 103 GLY A C 1
ATOM 809 O O . GLY A 1 103 ? -5.326 1.453 19.404 1.00 88.06 103 GLY A O 1
ATOM 810 N N . GLY A 1 104 ? -3.844 0.270 18.210 1.00 93.56 104 GLY A N 1
ATOM 811 C CA . GLY A 1 104 ? -4.785 -0.272 17.243 1.00 93.56 104 GLY A CA 1
ATOM 812 C C . GLY A 1 104 ? -5.126 0.697 16.112 1.00 93.56 104 GLY A C 1
ATOM 813 O O . GLY A 1 104 ? -4.644 1.830 16.049 1.00 93.56 104 GLY A O 1
ATOM 814 N N . TRP A 1 105 ? -5.964 0.224 15.195 1.00 95.62 105 TRP A N 1
ATOM 815 C CA . TRP A 1 105 ? -6.522 1.061 14.148 1.00 95.62 105 TRP A CA 1
ATOM 816 C C . TRP A 1 105 ? -7.684 1.881 14.704 1.00 95.62 105 TRP A C 1
ATOM 818 O O . TRP A 1 105 ? -8.660 1.325 15.207 1.00 95.62 105 TRP A O 1
ATOM 828 N N . ALA A 1 106 ? -7.588 3.202 14.603 1.00 94.69 106 ALA A N 1
ATOM 829 C CA . ALA A 1 106 ? -8.713 4.079 14.887 1.00 94.69 106 ALA A CA 1
ATOM 830 C C . ALA A 1 106 ? -9.642 4.108 13.660 1.00 94.69 106 ALA A C 1
ATOM 832 O O . ALA A 1 106 ? -9.151 4.243 12.541 1.00 94.69 106 ALA A O 1
ATOM 833 N N . PRO A 1 107 ? -10.973 4.009 13.816 1.00 94.94 107 PRO A N 1
ATOM 834 C CA . PRO A 1 107 ? -11.880 4.192 12.689 1.00 94.94 107 PRO A CA 1
ATOM 835 C C . PRO A 1 107 ? -11.662 5.550 12.013 1.00 94.94 107 PRO A C 1
ATOM 837 O O . PRO A 1 107 ? -11.567 6.576 12.688 1.00 94.94 107 PRO A O 1
ATOM 840 N N . GLY A 1 108 ? -11.575 5.564 10.685 1.00 93.88 108 GLY A N 1
ATOM 841 C CA . GLY A 1 108 ? -11.247 6.775 9.937 1.00 93.88 108 GLY A CA 1
ATOM 842 C C . GLY A 1 108 ? -10.666 6.501 8.557 1.00 93.88 108 GLY A C 1
ATOM 843 O O . GLY A 1 108 ? -10.574 5.354 8.118 1.00 93.88 108 GLY A O 1
ATOM 844 N N . GLU A 1 109 ? -10.296 7.575 7.868 1.00 94.56 109 GLU A N 1
ATOM 845 C CA . GLU A 1 109 ? -9.612 7.510 6.580 1.00 94.56 109 GLU A CA 1
ATOM 846 C C . GLU A 1 109 ? -8.099 7.427 6.770 1.00 94.56 109 GLU A C 1
ATOM 848 O O . GLU A 1 109 ? -7.513 8.044 7.659 1.00 94.56 109 GLU A O 1
ATOM 853 N N . TYR A 1 110 ? -7.461 6.673 5.893 1.00 95.25 110 TYR A N 1
ATOM 854 C CA . TYR A 1 110 ? -6.030 6.452 5.868 1.00 95.25 110 TYR A CA 1
ATOM 855 C C . TYR A 1 110 ? -5.529 6.574 4.444 1.00 95.25 110 TYR A C 1
ATOM 857 O O . TYR A 1 110 ? -6.274 6.396 3.475 1.00 95.25 110 TYR A O 1
ATOM 865 N N . LYS A 1 111 ? -4.239 6.858 4.312 1.00 95.38 111 LYS A N 1
ATOM 866 C CA . LYS A 1 111 ? -3.593 6.894 3.012 1.00 95.38 111 LYS A CA 1
ATOM 867 C C . LYS A 1 111 ? -2.159 6.421 3.049 1.00 95.38 111 LYS A C 1
ATOM 869 O O . LYS A 1 111 ? -1.454 6.613 4.033 1.00 95.38 111 LYS A O 1
ATOM 874 N N . VAL A 1 112 ? -1.747 5.832 1.938 1.00 96.62 112 VAL A N 1
ATOM 875 C CA . VAL A 1 112 ? -0.381 5.393 1.681 1.00 96.62 112 VAL A CA 1
ATOM 876 C C . VAL A 1 112 ? 0.177 6.267 0.570 1.00 96.62 112 VAL A C 1
ATOM 878 O O . VAL A 1 112 ? -0.284 6.179 -0.570 1.00 96.62 112 VAL A O 1
ATOM 881 N N . LYS A 1 113 ? 1.151 7.122 0.890 1.00 96.00 113 LYS A N 1
ATOM 882 C CA . LYS A 1 113 ? 1.934 7.842 -0.123 1.00 96.00 113 LYS A CA 1
ATOM 883 C C . LYS A 1 113 ? 2.998 6.896 -0.657 1.00 96.00 113 LYS A C 1
ATOM 885 O O . LYS A 1 113 ? 3.721 6.283 0.125 1.00 96.00 113 LYS A O 1
ATOM 890 N N . ILE A 1 114 ? 3.060 6.755 -1.977 1.00 96.69 114 ILE A N 1
ATOM 891 C CA . ILE A 1 114 ? 3.961 5.814 -2.644 1.00 96.69 114 ILE A CA 1
ATOM 892 C C . ILE A 1 114 ? 5.084 6.599 -3.296 1.00 96.69 114 ILE A C 1
ATOM 894 O O . ILE A 1 114 ? 4.828 7.507 -4.093 1.00 96.69 114 ILE A O 1
ATOM 898 N N . HIS A 1 115 ? 6.316 6.212 -2.987 1.00 96.69 115 HIS A N 1
ATOM 899 C CA . HIS A 1 115 ? 7.522 6.821 -3.515 1.00 96.69 115 HIS A CA 1
ATOM 900 C C . HIS A 1 115 ? 8.366 5.805 -4.286 1.00 96.69 115 HIS A C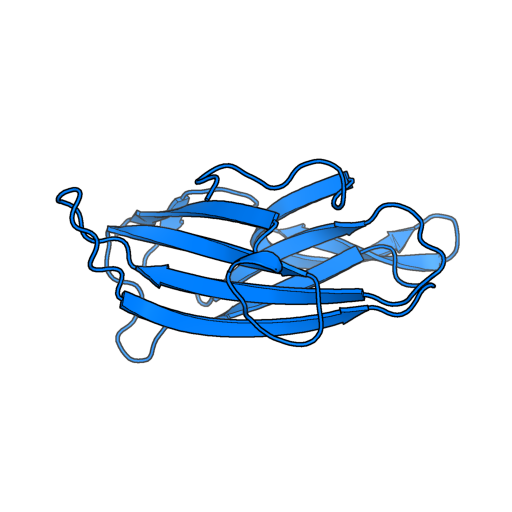 1
ATOM 902 O O . HIS A 1 115 ? 8.446 4.636 -3.904 1.00 96.69 115 HIS A O 1
ATOM 908 N N . LEU A 1 116 ? 9.020 6.275 -5.351 1.00 94.38 116 LEU A N 1
ATOM 909 C CA . LEU A 1 116 ? 10.067 5.539 -6.056 1.00 94.38 116 LEU A CA 1
ATOM 910 C C . LEU A 1 116 ? 11.427 6.190 -5.847 1.00 94.38 116 LEU A C 1
ATOM 912 O O . LEU A 1 116 ? 11.609 7.378 -6.110 1.00 94.38 116 LEU A O 1
ATOM 916 N N . GLY A 1 117 ? 12.396 5.381 -5.434 1.00 92.19 117 GLY A N 1
ATOM 917 C CA . GLY A 1 117 ? 13.770 5.807 -5.200 1.00 92.19 117 GLY A CA 1
ATOM 918 C C . GLY A 1 117 ? 14.246 5.459 -3.798 1.00 92.19 117 GLY A C 1
ATOM 919 O O . GLY A 1 117 ? 13.526 4.874 -3.000 1.00 92.19 117 GLY A O 1
ATOM 920 N N . GLU A 1 118 ? 15.495 5.796 -3.505 1.00 91.00 118 GLU A N 1
ATOM 921 C CA . GLU A 1 118 ? 16.151 5.420 -2.245 1.00 91.00 118 GLU A CA 1
ATOM 922 C C . GLU A 1 118 ? 15.687 6.246 -1.041 1.00 91.00 118 GLU A C 1
ATOM 924 O O . GLU A 1 118 ? 15.938 5.864 0.099 1.00 91.00 118 GLU A O 1
ATOM 929 N N . LYS A 1 119 ? 15.064 7.407 -1.280 1.00 92.62 119 LYS A N 1
ATOM 930 C CA . LYS A 1 119 ? 14.655 8.347 -0.232 1.00 92.62 119 LYS A CA 1
ATOM 931 C C . LYS A 1 119 ? 13.308 8.984 -0.543 1.00 92.62 119 LYS A C 1
ATOM 933 O O . LYS A 1 119 ? 12.961 9.255 -1.698 1.00 92.62 119 LYS A O 1
ATOM 938 N N . VAL A 1 120 ? 12.580 9.300 0.520 1.00 94.44 120 VAL A N 1
ATOM 939 C CA . VAL A 1 120 ? 11.359 10.100 0.450 1.00 94.44 120 VAL A CA 1
ATOM 940 C C . VAL A 1 120 ? 11.724 11.554 0.165 1.00 94.44 120 VAL A C 1
ATOM 942 O O . VAL A 1 120 ? 12.462 12.194 0.910 1.00 94.44 120 VAL A O 1
ATOM 945 N N . THR A 1 121 ? 11.209 12.068 -0.945 1.00 92.25 121 THR A N 1
ATOM 946 C CA . THR A 1 121 ? 11.308 13.460 -1.384 1.00 92.25 121 THR A CA 1
ATOM 947 C C . THR A 1 121 ? 9.989 13.842 -2.050 1.00 92.25 121 THR A C 1
ATOM 949 O O . THR A 1 121 ? 9.204 12.969 -2.430 1.00 92.25 121 THR A O 1
ATOM 952 N N . GLU A 1 122 ? 9.745 15.135 -2.252 1.00 85.81 122 GLU A N 1
ATOM 953 C CA . GLU A 1 122 ? 8.547 15.579 -2.975 1.00 85.81 122 GLU A CA 1
ATOM 954 C C . GLU A 1 122 ? 8.493 15.040 -4.412 1.00 85.81 122 GLU A C 1
ATOM 956 O O . GLU A 1 122 ? 7.423 14.679 -4.896 1.00 85.81 122 GLU A O 1
ATOM 961 N N . ALA A 1 123 ? 9.649 14.939 -5.075 1.00 89.00 123 ALA A N 1
ATOM 962 C CA . ALA A 1 123 ? 9.759 14.449 -6.446 1.00 89.00 123 ALA A CA 1
ATOM 963 C C . ALA A 1 123 ? 9.661 12.920 -6.557 1.00 89.00 123 ALA A C 1
ATOM 965 O O . ALA A 1 123 ? 9.326 12.415 -7.626 1.00 89.00 123 ALA A O 1
ATOM 966 N N . SER A 1 124 ? 9.949 12.177 -5.481 1.00 92.94 124 SER A N 1
ATOM 967 C CA . SER A 1 124 ? 9.859 10.714 -5.506 1.00 92.94 124 SER A CA 1
ATOM 968 C C . SER A 1 124 ? 8.431 10.203 -5.359 1.00 92.94 124 SER A C 1
ATOM 970 O O . SER A 1 124 ? 8.191 9.039 -5.669 1.00 92.94 124 SER A O 1
ATOM 972 N N . GLN A 1 125 ? 7.481 11.036 -4.914 1.00 94.06 125 GLN A N 1
ATOM 973 C CA . GLN A 1 125 ? 6.087 10.623 -4.769 1.00 94.06 125 GLN A CA 1
ATOM 974 C C . GLN A 1 125 ? 5.436 10.411 -6.138 1.00 94.06 125 GLN A C 1
ATOM 976 O O . GLN A 1 125 ? 5.248 11.353 -6.907 1.00 94.06 125 GLN A O 1
ATOM 981 N N . ILE A 1 126 ? 5.011 9.180 -6.404 1.00 93.56 126 ILE A N 1
ATOM 982 C CA . ILE A 1 126 ? 4.378 8.799 -7.673 1.00 93.56 126 ILE A CA 1
ATOM 983 C C . ILE A 1 126 ? 2.864 8.615 -7.569 1.00 93.56 126 ILE A C 1
ATOM 985 O O . ILE A 1 126 ? 2.186 8.535 -8.591 1.00 93.56 126 ILE A O 1
ATOM 989 N N . GLY A 1 127 ? 2.317 8.542 -6.355 1.00 92.94 127 GLY A N 1
ATOM 990 C CA . GLY A 1 127 ? 0.879 8.418 -6.154 1.00 92.94 127 GLY A CA 1
ATOM 991 C C . GLY A 1 127 ? 0.480 8.255 -4.696 1.00 92.94 127 GLY A C 1
ATOM 992 O O . GLY A 1 127 ? 1.304 8.304 -3.779 1.00 92.94 127 GLY A O 1
ATOM 993 N N . THR A 1 128 ? -0.817 8.092 -4.475 1.00 94.38 128 THR A N 1
ATOM 994 C CA . THR A 1 128 ? -1.411 7.894 -3.153 1.00 94.38 128 THR A CA 1
ATOM 995 C C . THR A 1 128 ? -2.566 6.904 -3.245 1.00 94.38 128 THR A C 1
ATOM 997 O O . THR A 1 128 ? -3.425 7.024 -4.117 1.00 94.38 128 THR A O 1
ATOM 1000 N N . LEU A 1 129 ? -2.581 5.922 -2.345 1.00 95.06 129 LEU A N 1
ATOM 1001 C CA . LEU A 1 129 ? -3.722 5.034 -2.126 1.00 95.06 129 LEU A CA 1
ATOM 1002 C C . LEU A 1 129 ? -4.484 5.487 -0.888 1.00 95.06 129 LEU A C 1
ATOM 1004 O O . LEU A 1 129 ? -3.873 5.964 0.065 1.00 95.06 129 LEU A O 1
ATOM 1008 N N . ARG A 1 130 ? -5.803 5.309 -0.889 1.00 95.06 130 ARG A N 1
ATOM 1009 C CA . ARG A 1 130 ? -6.684 5.623 0.239 1.00 95.06 130 ARG A CA 1
ATOM 1010 C C . ARG A 1 130 ? -7.414 4.366 0.683 1.00 95.06 130 ARG A C 1
ATOM 1012 O O . ARG A 1 130 ? -7.758 3.533 -0.150 1.00 95.06 130 ARG A O 1
ATOM 1019 N N . PHE A 1 131 ? -7.641 4.248 1.983 1.00 96.50 131 PHE A N 1
ATOM 1020 C CA . PHE A 1 131 ? -8.478 3.205 2.562 1.00 96.50 131 PHE A CA 1
ATOM 1021 C C . PHE A 1 131 ? -9.161 3.704 3.832 1.00 96.50 131 PHE A C 1
ATOM 1023 O O . PHE A 1 131 ? -8.820 4.756 4.373 1.00 96.50 131 PHE A O 1
ATOM 1030 N N . LYS A 1 132 ? -10.134 2.942 4.314 1.00 97.06 132 LYS A N 1
ATOM 1031 C CA . LYS A 1 132 ? -10.910 3.243 5.505 1.00 97.06 132 LYS A CA 1
ATOM 1032 C C . LYS A 1 132 ? -10.780 2.123 6.524 1.00 97.06 132 LYS A C 1
ATOM 1034 O O . LYS A 1 132 ? -10.869 0.946 6.181 1.00 97.06 132 LYS A O 1
ATOM 1039 N N . ILE A 1 133 ? -10.638 2.505 7.786 1.00 97.25 133 ILE A N 1
ATOM 1040 C CA . ILE A 1 133 ? -10.867 1.610 8.915 1.00 97.25 133 ILE A CA 1
ATOM 1041 C C . ILE A 1 133 ? -12.288 1.830 9.424 1.00 97.25 133 ILE A C 1
ATOM 1043 O O . ILE A 1 133 ? -12.695 2.960 9.709 1.00 97.25 133 ILE A O 1
ATOM 1047 N N . VAL A 1 134 ? -13.036 0.740 9.554 1.00 96.38 134 VAL A N 1
ATOM 1048 C CA . VAL A 1 134 ? -14.344 0.691 10.214 1.00 96.38 134 VAL A CA 1
ATOM 1049 C C . VAL A 1 134 ? -14.241 -0.099 11.521 1.00 96.38 134 VAL A C 1
ATOM 1051 O O . VAL A 1 134 ? -13.290 -0.867 11.669 1.00 96.38 134 VAL A O 1
ATOM 1054 N N . PRO A 1 135 ? -15.169 0.097 12.475 1.00 93.38 135 PRO A N 1
ATOM 1055 C CA . PRO A 1 135 ? -15.229 -0.705 13.694 1.00 93.38 135 PRO A CA 1
ATOM 1056 C C . PRO A 1 135 ? -15.158 -2.211 13.416 1.00 93.38 135 PRO A C 1
ATOM 1058 O O . PRO A 1 135 ? -15.920 -2.701 12.549 1.00 93.38 135 PRO A O 1
#

Foldseek 3Di:
DDQAAFPDFFPDKFKALDWDWDADPVRATAIDHDHTDQEEEQPRFKIKIKTFGDQDPAKKKKKKWKWFDDPPPDPDTHTADMWMDTGGNSHGIDMTIGGAGPVTDDWGKMKIFIFIDDDDDPVRGRYMDMHTYDD

Mean predicted aligned error: 4.72 Å

Solvent-accessible surface area (backbone atoms only — not comparable to full-atom values): 7537 Å² total; per-residue (Å²): 135,65,90,36,68,60,78,89,58,56,75,40,77,43,39,14,65,37,70,42,85,44,66,49,100,84,68,46,71,36,50,42,62,34,73,62,50,50,69,44,51,35,82,52,67,34,48,22,44,31,26,31,42,57,92,52,94,58,63,49,31,46,32,38,39,35,27,41,46,52,9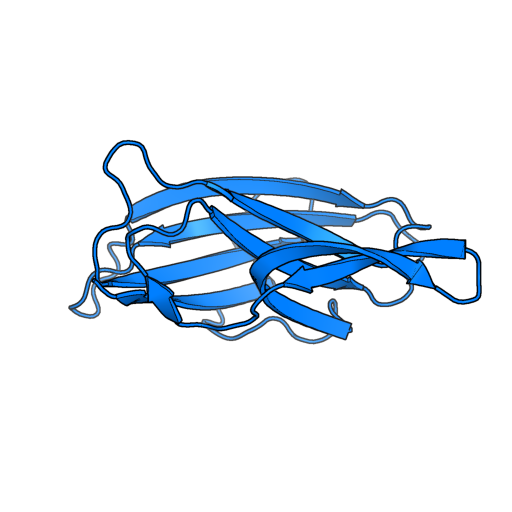8,72,88,55,92,63,58,46,78,75,50,74,34,72,38,82,38,54,54,86,55,47,37,44,62,42,68,45,64,49,49,100,86,48,52,68,67,42,45,33,34,35,43,33,27,53,45,98,57,94,48,84,86,24,52,59,19,26,47,68,35,33,33,38,119

Nearest PDB structures (foldseek):
  3e9t-assembly2_B  TM=5.559E-01  e=7.180E-03  Drosophila melanogaster
  3fso-assembly2_B  TM=5.556E-01  e=9.883E-03  Homo sapiens
  3rb5-assembly3_B  TM=5.582E-01  e=1.160E-02  Drosophila melanogaster
  3rb7-assembly2_B  TM=6.097E-01  e=4.630E-02  Drosophila melanogaster
  3rb7-assembly1_A  TM=5.747E-01  e=3.742E-02  Drosophila melanogaster

pLDDT: mean 90.89, std 10.8, range [44.56, 98.56]

Sequence (135 aa):
MQDQPPKGFFVNLALAQGYKESLDSYQTERFKPVNPGDTFKSDVEAVYMVFDLLPRENPANVIGQLFQANAEGGSDEKFLHEDAAHLTTAQESGFLVFPRPQGGWAPGEYKVKIHLGEKVTEASQIGTLRFKIVP